Protein AF-A0A7C5VNW5-F1 (afdb_monomer_lite)

Secondary structure (DSSP, 8-state):
--S-------S-----PPP---TTHHHHHHHHT--B-TTSSBPPSBTTTBSSB-SSTT-B--GGGTSS--HHHHHHHHHHHHHHHHHHHHH--

Structure (mmCIF, N/CA/C/O backbone):
data_AF-A0A7C5VNW5-F1
#
_entry.id   AF-A0A7C5VNW5-F1
#
loop_
_atom_site.group_PDB
_atom_site.id
_atom_site.type_symbol
_atom_site.label_atom_id
_atom_site.label_alt_id
_atom_site.label_comp_id
_atom_site.label_asym_id
_atom_site.label_entity_id
_atom_site.label_seq_id
_atom_site.pdbx_PDB_ins_code
_atom_site.Cartn_x
_atom_site.Cartn_y
_atom_site.Cartn_z
_atom_site.occupancy
_atom_site.B_iso_or_equiv
_atom_site.auth_seq_id
_atom_site.auth_comp_id
_atom_site.auth_asym_id
_atom_site.auth_atom_id
_atom_site.pdbx_PDB_model_num
ATOM 1 N N . MET A 1 1 ? -21.887 23.173 25.496 1.00 55.41 1 MET A N 1
ATOM 2 C CA . MET A 1 1 ? -22.259 21.752 25.309 1.00 55.41 1 MET A CA 1
ATOM 3 C C . MET A 1 1 ? -21.020 20.873 25.089 1.00 55.4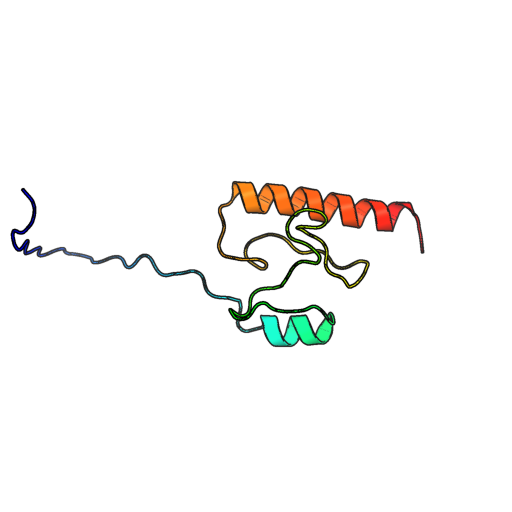1 1 MET A C 1
ATOM 5 O O . MET A 1 1 ? -20.972 20.091 24.157 1.00 55.41 1 MET A O 1
ATOM 9 N N . LEU A 1 2 ? -19.999 20.987 25.943 1.00 65.69 2 LEU A N 1
ATOM 10 C CA . LEU A 1 2 ? -18.842 20.081 25.977 1.00 65.69 2 LEU A CA 1
ATOM 11 C C . LEU A 1 2 ? -18.673 19.653 27.442 1.00 65.69 2 LEU A C 1
ATOM 13 O O . LEU A 1 2 ? -18.908 20.486 28.319 1.00 65.69 2 LEU A O 1
ATOM 17 N N . LYS A 1 3 ? -18.264 18.399 27.690 1.00 77.56 3 LYS A N 1
ATOM 18 C CA . LYS A 1 3 ? -18.115 17.756 29.021 1.00 77.56 3 LYS A CA 1
ATOM 19 C C . LYS A 1 3 ? -19.399 17.280 29.719 1.00 77.56 3 LYS A C 1
ATOM 21 O O . LYS A 1 3 ? -19.415 17.165 30.940 1.00 77.56 3 LYS A O 1
ATOM 26 N N . GLN A 1 4 ? -20.458 16.990 28.973 1.00 85.88 4 GLN A N 1
ATOM 27 C CA . GLN A 1 4 ? -21.566 16.192 29.503 1.00 85.88 4 GLN A CA 1
ATOM 28 C C . GLN A 1 4 ? -21.417 14.750 29.036 1.00 85.88 4 GLN A C 1
ATOM 30 O O . GLN A 1 4 ? -21.002 14.504 27.905 1.00 85.88 4 GLN A O 1
ATOM 35 N N . GLU A 1 5 ? -21.735 13.821 29.928 1.00 89.19 5 GLU A N 1
ATOM 36 C CA . GLU A 1 5 ? -21.857 12.413 29.588 1.00 89.19 5 GLU A CA 1
ATOM 37 C C . GLU A 1 5 ? -23.074 12.233 28.676 1.00 89.19 5 GLU A C 1
ATOM 39 O O . GLU A 1 5 ? -24.158 12.743 28.966 1.00 89.19 5 GLU A O 1
ATOM 44 N N . VAL A 1 6 ? -22.873 11.565 27.543 1.00 91.19 6 VAL A N 1
ATOM 45 C CA . VAL A 1 6 ? -23.929 11.268 26.574 1.00 91.19 6 VAL A CA 1
ATOM 46 C C . VAL A 1 6 ? -24.111 9.758 26.565 1.00 91.19 6 VAL A C 1
ATOM 48 O O . VAL A 1 6 ? -23.182 9.030 26.226 1.00 91.19 6 VAL A O 1
ATOM 51 N N . GLN A 1 7 ? -25.301 9.298 26.944 1.00 92.75 7 GLN A N 1
ATOM 52 C CA . GLN A 1 7 ? -25.703 7.901 26.816 1.00 92.75 7 GLN A CA 1
ATOM 53 C C . GLN A 1 7 ? -26.542 7.746 25.549 1.00 92.75 7 GLN A C 1
ATOM 55 O O . GLN A 1 7 ? -27.427 8.558 25.281 1.00 92.75 7 GLN A O 1
ATOM 60 N N . LEU A 1 8 ? -26.226 6.728 24.752 1.00 93.81 8 LEU A N 1
ATOM 61 C CA . LEU A 1 8 ? -26.906 6.399 23.504 1.00 93.81 8 LEU A CA 1
ATOM 62 C C . LEU A 1 8 ? -27.275 4.914 23.539 1.00 93.81 8 LEU A C 1
ATOM 64 O O . LEU A 1 8 ? -26.459 4.095 23.957 1.00 93.81 8 LEU A O 1
ATOM 68 N N . GLU A 1 9 ? -28.462 4.574 23.045 1.00 96.50 9 GLU A N 1
ATOM 69 C CA . GLU A 1 9 ? -28.945 3.195 22.890 1.00 96.50 9 GLU A CA 1
ATOM 70 C C . GLU A 1 9 ? -29.173 2.903 21.396 1.00 96.50 9 GLU A C 1
ATOM 72 O O . GLU A 1 9 ? -30.312 2.903 20.932 1.00 96.50 9 GLU A O 1
ATOM 77 N N . PRO A 1 10 ? -28.105 2.767 20.587 1.00 95.88 10 PRO A N 1
ATOM 78 C CA . PRO A 1 10 ? -28.262 2.539 19.158 1.00 95.88 10 PRO A CA 1
ATOM 79 C C . PRO A 1 10 ? -28.635 1.081 18.866 1.00 95.88 10 PRO A C 1
ATOM 81 O O . PRO A 1 10 ? -28.127 0.164 19.509 1.00 95.88 10 PRO A O 1
ATOM 84 N N . ASP A 1 11 ? -29.421 0.858 17.812 1.00 98.12 11 ASP A N 1
ATOM 85 C CA . ASP A 1 11 ? -29.674 -0.495 17.295 1.00 98.12 11 ASP A CA 1
ATOM 86 C C . ASP A 1 11 ? -28.397 -1.142 16.726 1.00 98.12 11 ASP A C 1
ATOM 88 O O . ASP A 1 11 ? -28.220 -2.359 16.780 1.00 98.12 11 ASP A O 1
ATOM 92 N N . TYR A 1 12 ? -27.482 -0.319 16.193 1.00 97.31 12 TYR A N 1
ATOM 93 C CA . TYR A 1 12 ? -26.212 -0.754 15.615 1.00 97.31 12 TYR A CA 1
ATOM 94 C C . TYR A 1 12 ? -25.061 0.183 15.968 1.00 97.31 12 TYR A C 1
ATOM 96 O O . TYR A 1 12 ? -25.191 1.407 15.943 1.00 97.31 12 TYR A O 1
ATOM 104 N N . VAL A 1 13 ? -23.888 -0.408 16.188 1.00 96.00 13 VAL A N 1
ATOM 105 C CA . VAL A 1 13 ? -22.617 0.308 16.312 1.00 96.00 13 VAL A CA 1
ATOM 106 C C . VAL A 1 13 ? -21.708 -0.142 15.179 1.00 96.00 13 VAL A C 1
ATOM 108 O O . VAL A 1 13 ? -21.339 -1.313 15.098 1.00 96.00 13 VAL A O 1
ATOM 111 N N . VAL A 1 14 ? -21.352 0.788 14.293 1.00 96.88 14 VAL A N 1
ATOM 112 C CA . VAL A 1 14 ? -20.445 0.518 13.173 1.00 96.88 14 VAL A CA 1
ATOM 113 C C . VAL A 1 14 ? -19.050 1.007 13.533 1.00 96.88 14 VAL A C 1
ATOM 115 O O . VAL A 1 14 ? -18.844 2.189 13.803 1.00 96.88 14 VAL A O 1
ATOM 118 N N . LEU A 1 15 ? -18.088 0.087 13.524 1.00 97.44 15 LEU A N 1
ATOM 119 C CA . LEU A 1 15 ? -16.685 0.403 13.750 1.00 97.44 15 LEU A CA 1
ATOM 120 C C . LEU A 1 15 ? -16.004 0.762 12.426 1.00 97.44 15 LEU A C 1
ATOM 122 O O . LEU A 1 15 ? -15.873 -0.083 11.541 1.00 97.44 15 LEU A O 1
ATOM 126 N N . SER A 1 16 ? -15.504 1.990 12.319 1.00 96.75 16 SER A N 1
ATOM 127 C CA . SER A 1 16 ? -14.591 2.386 11.241 1.00 96.75 16 SER A CA 1
ATOM 128 C C . SER A 1 16 ? -13.200 1.816 11.515 1.00 96.75 16 SER A C 1
ATOM 130 O O . SER A 1 16 ? -12.389 2.429 12.208 1.00 96.75 16 SER A O 1
ATOM 132 N N . VAL A 1 17 ? -12.951 0.604 11.020 1.00 96.50 17 VAL A N 1
ATOM 133 C CA . VAL A 1 17 ? -11.674 -0.097 11.205 1.00 96.50 17 VAL A CA 1
ATOM 134 C C . VAL A 1 17 ? -10.552 0.530 10.376 1.00 96.50 17 VAL A C 1
ATOM 136 O O . VAL A 1 17 ? -10.781 1.088 9.305 1.00 96.50 17 VAL A O 1
ATOM 139 N N . ALA A 1 18 ? -9.323 0.410 10.874 1.00 94.62 18 ALA A N 1
ATOM 140 C CA . ALA A 1 18 ? -8.133 0.847 10.157 1.00 94.62 18 ALA A CA 1
ATOM 141 C C . ALA A 1 18 ? -7.750 -0.132 9.034 1.00 94.62 18 ALA A C 1
ATOM 143 O O . ALA A 1 18 ? -7.947 -1.343 9.149 1.00 94.62 18 ALA A O 1
ATOM 144 N N . THR A 1 19 ? -7.126 0.394 7.981 1.00 95.81 19 THR A N 1
ATOM 145 C CA . THR A 1 19 ? -6.471 -0.412 6.945 1.00 95.81 19 THR A CA 1
ATOM 146 C C . THR A 1 19 ? -5.114 -0.901 7.450 1.00 95.81 19 THR A C 1
ATOM 148 O O . THR A 1 19 ? -4.287 -0.104 7.889 1.00 95.81 19 THR A O 1
ATOM 151 N N . ILE A 1 20 ? -4.875 -2.208 7.353 1.00 97.06 20 ILE A N 1
ATOM 152 C CA . ILE A 1 20 ? -3.621 -2.876 7.737 1.00 97.06 20 ILE A CA 1
ATOM 153 C C . ILE A 1 20 ? -2.912 -3.430 6.488 1.00 97.06 20 ILE A C 1
ATOM 155 O O . ILE A 1 20 ? -3.578 -3.629 5.466 1.00 97.06 20 ILE A O 1
ATOM 159 N N . PRO A 1 21 ? -1.587 -3.678 6.521 1.00 97.81 21 PRO A N 1
ATOM 160 C CA . PRO A 1 21 ? -0.893 -4.292 5.391 1.00 97.81 21 PRO A CA 1
ATOM 161 C C . PRO A 1 21 ? -1.445 -5.688 5.085 1.00 97.81 21 PRO A C 1
ATOM 163 O O . PRO A 1 21 ? -1.931 -6.398 5.969 1.00 97.81 21 PRO A O 1
ATOM 166 N N . ASN A 1 22 ? -1.323 -6.112 3.828 1.00 97.69 22 ASN A N 1
ATOM 167 C CA . ASN A 1 22 ? -1.687 -7.468 3.440 1.00 97.69 22 ASN A CA 1
ATOM 168 C C . ASN A 1 22 ? -0.735 -8.471 4.136 1.00 97.69 22 ASN A C 1
ATOM 170 O O . ASN A 1 22 ? 0.482 -8.270 4.085 1.00 97.69 22 ASN A O 1
ATOM 174 N N . PRO A 1 23 ? -1.246 -9.546 4.773 1.00 97.44 23 PRO A N 1
ATOM 175 C CA . PRO A 1 23 ? -0.417 -10.537 5.468 1.00 97.44 23 PRO A CA 1
ATOM 176 C C . PRO A 1 23 ? 0.652 -11.193 4.576 1.00 97.44 23 PRO A C 1
ATOM 178 O O . PRO A 1 23 ? 1.697 -11.610 5.076 1.00 97.44 23 PRO A O 1
ATOM 181 N N . ASP A 1 24 ? 0.439 -11.226 3.258 1.00 98.00 24 ASP A N 1
ATOM 182 C CA . ASP A 1 24 ? 1.390 -11.766 2.284 1.00 98.00 24 ASP A CA 1
ATOM 183 C C . ASP A 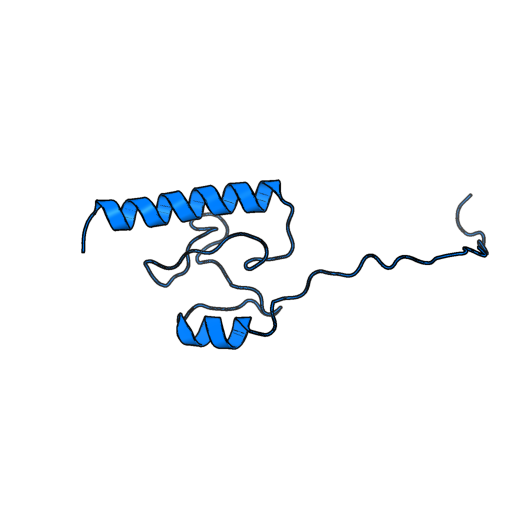1 24 ? 2.524 -10.797 1.910 1.00 98.00 24 ASP A C 1
ATOM 185 O O . ASP A 1 24 ? 3.472 -11.208 1.232 1.00 98.00 24 ASP A O 1
ATOM 189 N N . ASN A 1 25 ? 2.481 -9.532 2.354 1.00 98.25 25 ASN A N 1
ATOM 190 C CA . ASN A 1 25 ? 3.463 -8.511 1.973 1.00 98.25 25 ASN A CA 1
ATOM 191 C C . ASN A 1 25 ? 4.899 -8.947 2.257 1.00 98.25 25 ASN A C 1
ATOM 193 O O . ASN A 1 25 ? 5.772 -8.712 1.430 1.00 98.25 25 ASN A O 1
ATOM 197 N N . LYS A 1 26 ? 5.152 -9.634 3.379 1.00 98.25 26 LYS A N 1
ATOM 198 C CA . LYS A 1 26 ? 6.493 -10.135 3.714 1.00 98.25 26 LYS A CA 1
ATOM 199 C C . LYS A 1 26 ? 7.012 -11.131 2.672 1.00 98.25 26 LYS A C 1
ATOM 201 O O . LYS A 1 26 ? 8.124 -10.978 2.179 1.00 98.25 26 LYS A O 1
ATOM 206 N N . ARG A 1 27 ? 6.185 -12.109 2.294 1.00 98.44 27 ARG A N 1
ATOM 207 C CA . ARG A 1 27 ? 6.527 -13.118 1.280 1.00 98.44 27 ARG A CA 1
ATOM 208 C C . ARG A 1 27 ? 6.775 -12.470 -0.084 1.00 98.44 27 ARG A C 1
ATOM 210 O O . ARG A 1 27 ? 7.715 -12.836 -0.782 1.00 98.44 27 ARG A O 1
ATOM 217 N N . ILE A 1 28 ? 5.932 -11.511 -0.465 1.00 97.81 28 ILE A N 1
ATOM 218 C CA . ILE A 1 28 ? 6.050 -10.792 -1.741 1.00 97.81 28 ILE A CA 1
ATOM 219 C C . ILE A 1 28 ? 7.305 -9.908 -1.750 1.00 97.81 28 ILE A C 1
ATOM 221 O O . ILE A 1 28 ? 8.035 -9.900 -2.738 1.00 97.81 28 ILE A O 1
ATOM 225 N N . ALA A 1 29 ? 7.587 -9.216 -0.646 1.00 97.94 29 ALA A N 1
ATOM 226 C CA . ALA A 1 29 ? 8.776 -8.388 -0.477 1.00 97.94 29 ALA A CA 1
ATOM 227 C C . ALA A 1 29 ? 10.069 -9.198 -0.617 1.00 97.94 29 ALA A C 1
ATOM 229 O O . ALA A 1 29 ? 10.978 -8.780 -1.330 1.00 97.94 29 ALA A O 1
ATOM 230 N N . GLU A 1 30 ? 10.129 -10.383 -0.006 1.00 97.25 30 GLU A N 1
ATOM 231 C CA . GLU A 1 30 ? 11.260 -11.308 -0.142 1.00 97.25 30 GLU A CA 1
ATOM 232 C C . GLU A 1 30 ? 11.419 -11.807 -1.590 1.00 97.25 30 GLU A C 1
ATOM 234 O O . GLU A 1 30 ? 12.532 -11.823 -2.117 1.00 97.25 30 GLU A O 1
ATOM 239 N N . MET A 1 31 ? 10.312 -12.153 -2.259 1.00 96.88 31 MET A N 1
ATOM 240 C CA . MET A 1 31 ? 10.309 -12.629 -3.649 1.00 96.88 31 MET A CA 1
ATOM 24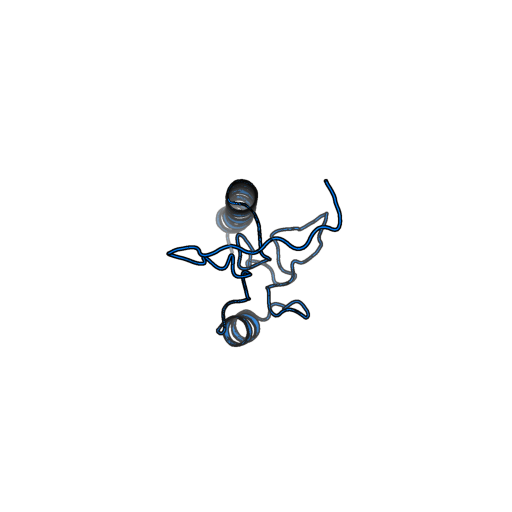1 C C . MET A 1 31 ? 10.788 -11.559 -4.642 1.00 96.88 31 MET A C 1
ATOM 243 O O . MET A 1 31 ? 11.575 -11.861 -5.538 1.00 96.88 31 MET A O 1
ATOM 247 N N . LEU A 1 32 ? 10.327 -10.316 -4.478 1.00 96.00 32 LEU A N 1
ATOM 248 C CA . LEU A 1 32 ? 10.662 -9.184 -5.351 1.00 96.00 32 LEU A CA 1
ATOM 249 C C . LEU A 1 32 ? 11.918 -8.423 -4.898 1.00 96.00 32 LEU A C 1
ATOM 251 O O . LEU A 1 32 ? 12.369 -7.517 -5.595 1.00 96.00 32 LEU A O 1
ATOM 255 N N . LYS A 1 33 ? 12.490 -8.788 -3.743 1.00 95.81 33 LYS A N 1
ATOM 256 C CA . LYS A 1 33 ? 13.625 -8.110 -3.096 1.00 95.81 33 LYS A CA 1
ATOM 257 C C . LYS A 1 33 ? 13.380 -6.610 -2.894 1.00 95.81 33 LYS A C 1
ATOM 259 O O . LYS A 1 33 ? 14.252 -5.791 -3.175 1.00 95.81 33 LYS A O 1
ATOM 264 N N . VAL A 1 34 ? 12.195 -6.253 -2.407 1.00 97.00 34 VAL A N 1
ATOM 265 C CA . VAL A 1 34 ? 11.802 -4.861 -2.134 1.00 97.00 34 VAL A CA 1
ATOM 266 C C . VAL A 1 34 ? 11.597 -4.628 -0.635 1.00 97.00 34 VAL A C 1
ATOM 268 O O . VAL A 1 34 ? 11.208 -5.554 0.079 1.00 97.00 34 VAL A O 1
ATOM 271 N N . PRO A 1 35 ? 11.874 -3.420 -0.117 1.00 97.19 35 PRO A N 1
ATOM 272 C CA . PRO A 1 35 ? 11.759 -3.147 1.309 1.00 97.19 35 PRO A CA 1
ATOM 273 C C . PRO A 1 35 ? 10.303 -2.967 1.758 1.00 97.19 35 PRO A C 1
ATOM 275 O O . PRO A 1 35 ? 9.439 -2.523 0.999 1.00 97.19 35 PRO A O 1
ATOM 278 N N . LEU A 1 36 ? 10.061 -3.247 3.040 1.00 98.25 36 LEU A N 1
ATOM 279 C CA . LEU A 1 36 ? 8.837 -2.871 3.743 1.00 98.25 36 LEU A CA 1
ATOM 280 C C . LEU A 1 36 ? 9.118 -1.748 4.751 1.00 98.25 36 LEU A C 1
ATOM 282 O O . LEU A 1 36 ? 10.222 -1.631 5.288 1.00 98.25 36 LEU A O 1
ATOM 286 N N . THR A 1 37 ? 8.101 -0.942 5.040 1.00 97.50 37 THR A N 1
ATOM 287 C CA . THR A 1 37 ? 8.072 -0.014 6.170 1.00 97.50 37 THR A CA 1
ATOM 288 C C . THR A 1 37 ? 7.993 -0.787 7.491 1.00 97.50 37 THR A C 1
ATOM 290 O O . THR A 1 37 ? 7.726 -1.991 7.523 1.00 97.50 37 THR A O 1
ATOM 293 N N . LYS A 1 38 ? 8.177 -0.087 8.617 1.00 97.12 38 LYS A N 1
ATOM 294 C CA . LYS A 1 38 ? 8.011 -0.681 9.958 1.00 97.12 38 LYS A CA 1
ATOM 295 C C . LYS A 1 38 ? 6.596 -1.215 10.198 1.00 97.12 38 LYS A C 1
ATOM 297 O O . LYS A 1 38 ? 6.434 -2.149 10.975 1.00 97.12 38 LYS A O 1
ATOM 302 N N . ASP A 1 39 ? 5.615 -0.648 9.502 1.00 96.19 39 ASP A N 1
ATOM 303 C CA . ASP A 1 39 ? 4.204 -1.015 9.599 1.00 96.19 39 ASP A CA 1
ATOM 304 C C . ASP A 1 39 ? 3.814 -2.132 8.619 1.00 96.19 39 ASP A C 1
ATOM 306 O O . ASP A 1 39 ? 2.653 -2.518 8.578 1.00 96.19 39 ASP A O 1
ATOM 310 N N . GLY A 1 40 ? 4.755 -2.661 7.824 1.00 97.69 40 GLY A N 1
ATOM 311 C CA . GLY A 1 40 ? 4.535 -3.805 6.930 1.00 97.69 40 GLY A CA 1
ATOM 312 C C . GLY A 1 40 ? 3.976 -3.469 5.541 1.00 97.69 40 GLY A C 1
ATOM 313 O O . GLY A 1 40 ? 3.632 -4.382 4.786 1.00 97.69 40 GLY A O 1
ATOM 314 N N . PHE A 1 41 ? 3.891 -2.188 5.181 1.00 98.25 41 PHE A N 1
ATOM 315 C CA . PHE A 1 41 ? 3.595 -1.751 3.810 1.00 98.25 41 PHE A CA 1
ATOM 316 C C . PHE A 1 41 ? 4.866 -1.692 2.968 1.00 98.25 41 PHE A C 1
ATOM 318 O O . PHE A 1 41 ? 5.963 -1.709 3.512 1.00 98.25 41 PHE A O 1
ATOM 325 N N . PHE A 1 42 ? 4.746 -1.614 1.649 1.00 98.19 42 PHE A N 1
ATOM 326 C CA . PHE A 1 42 ? 5.912 -1.475 0.782 1.00 98.19 42 PHE A CA 1
ATOM 327 C C . PHE A 1 42 ? 6.520 -0.077 0.872 1.00 98.19 42 PHE A C 1
ATOM 329 O O . PHE A 1 42 ? 5.794 0.914 0.892 1.00 98.19 42 PHE A O 1
ATOM 336 N N . LEU A 1 43 ? 7.851 -0.008 0.926 1.00 97.50 43 LEU A N 1
ATOM 337 C CA . LEU A 1 43 ? 8.594 1.245 1.027 1.00 97.50 43 LEU A CA 1
ATOM 338 C C . LEU A 1 43 ? 9.110 1.666 -0.353 1.00 97.50 43 LEU A C 1
ATOM 340 O O . LEU A 1 43 ? 9.849 0.923 -1.001 1.00 97.50 43 LEU A O 1
ATOM 344 N N . GLU A 1 44 ? 8.736 2.866 -0.779 1.00 97.06 44 GLU A N 1
ATOM 345 C CA . GLU A 1 44 ? 9.180 3.465 -2.033 1.00 97.06 44 GLU A CA 1
ATOM 346 C C . GLU A 1 44 ? 10.677 3.821 -2.025 1.00 97.06 44 GLU A C 1
ATOM 348 O O . GLU A 1 44 ? 11.328 3.922 -0.982 1.00 97.06 44 GLU A O 1
ATOM 353 N N . ALA A 1 45 ? 11.232 4.078 -3.208 1.00 96.44 45 ALA A N 1
ATOM 354 C CA . ALA A 1 45 ? 12.631 4.442 -3.375 1.00 96.44 45 ALA A CA 1
ATOM 355 C C . ALA A 1 45 ? 12.961 5.811 -2.766 1.00 96.44 45 ALA A C 1
ATOM 357 O O . ALA A 1 45 ? 14.004 5.961 -2.122 1.00 96.44 45 ALA A O 1
ATOM 358 N N . HIS A 1 46 ? 12.117 6.822 -3.008 1.00 95.44 46 HIS A N 1
ATOM 359 C CA . HIS A 1 46 ? 12.273 8.155 -2.427 1.00 95.44 46 HIS A CA 1
ATOM 360 C C . HIS A 1 46 ? 10.968 8.962 -2.483 1.00 95.44 46 HIS A C 1
ATOM 362 O O . HIS A 1 46 ? 10.539 9.365 -3.566 1.00 95.44 46 HIS A O 1
ATOM 368 N N . MET A 1 47 ? 10.428 9.334 -1.319 1.00 91.56 47 MET A N 1
ATOM 369 C CA . MET A 1 47 ? 9.125 9.999 -1.140 1.00 91.56 47 MET A CA 1
ATOM 370 C C . MET A 1 47 ? 8.826 11.180 -2.087 1.00 91.56 47 MET A C 1
ATOM 372 O O . MET A 1 47 ? 7.675 11.406 -2.437 1.00 91.56 47 MET A O 1
ATOM 376 N N . LYS A 1 48 ? 9.837 11.962 -2.501 1.00 91.88 48 LYS A N 1
ATOM 377 C CA . LYS A 1 48 ? 9.639 13.133 -3.387 1.00 91.88 48 LYS A CA 1
ATOM 378 C C . LYS A 1 48 ? 10.025 12.929 -4.847 1.00 91.88 48 LYS A C 1
ATOM 380 O O . LYS A 1 48 ? 9.485 13.605 -5.709 1.00 91.88 48 LYS A O 1
ATOM 385 N N . LEU A 1 49 ? 11.025 12.091 -5.103 1.00 94.06 49 LEU A N 1
ATOM 386 C CA . LEU A 1 49 ? 11.666 12.019 -6.425 1.00 94.06 49 LEU A CA 1
ATOM 387 C C . LEU A 1 49 ? 11.210 10.788 -7.196 1.00 94.06 49 LEU A C 1
ATOM 389 O O . LEU A 1 49 ? 11.171 10.817 -8.416 1.00 94.06 49 LEU A O 1
ATOM 393 N N . ARG A 1 50 ? 10.889 9.719 -6.466 1.00 93.12 50 ARG A N 1
ATOM 394 C CA . ARG A 1 50 ? 10.547 8.400 -6.985 1.00 93.12 50 ARG A CA 1
ATOM 395 C C . ARG A 1 50 ? 9.483 7.768 -6.078 1.00 93.12 50 ARG A C 1
ATOM 397 O O . ARG A 1 50 ? 9.779 6.810 -5.362 1.00 93.12 50 ARG A O 1
ATOM 404 N N . PRO A 1 51 ? 8.281 8.374 -5.997 1.00 94.31 51 PRO A N 1
ATOM 405 C CA . PRO A 1 51 ? 7.258 7.988 -5.023 1.00 94.31 51 PRO A CA 1
ATOM 406 C C . PRO A 1 51 ? 6.535 6.679 -5.373 1.00 94.31 51 PRO A C 1
ATOM 408 O O . PRO A 1 51 ? 5.799 6.160 -4.539 1.00 94.31 51 PRO A O 1
ATOM 411 N N . VAL A 1 52 ? 6.709 6.175 -6.599 1.00 96.69 52 VAL A N 1
ATOM 412 C CA . VAL A 1 52 ? 6.100 4.930 -7.098 1.00 96.69 52 VAL A CA 1
ATOM 413 C C . VAL A 1 52 ? 7.134 3.889 -7.515 1.00 96.69 52 VAL A C 1
ATOM 415 O O . VAL A 1 52 ? 6.760 2.802 -7.933 1.00 96.69 52 VAL A O 1
ATOM 418 N N . ASP A 1 53 ? 8.425 4.192 -7.401 1.00 96.00 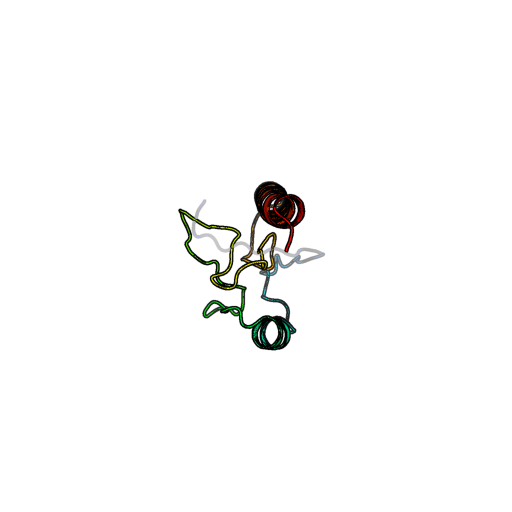53 ASP A N 1
ATOM 419 C CA . ASP A 1 53 ? 9.481 3.252 -7.772 1.00 96.00 53 ASP A CA 1
ATOM 420 C C . ASP A 1 53 ? 9.973 2.507 -6.539 1.00 96.00 53 ASP A C 1
ATOM 422 O O . ASP A 1 53 ? 9.950 3.034 -5.421 1.00 96.00 53 ASP A O 1
ATOM 426 N N . PHE A 1 54 ? 10.508 1.311 -6.750 1.00 96.31 54 PHE A N 1
ATOM 427 C CA . PHE A 1 54 ? 11.431 0.702 -5.802 1.00 96.31 54 PHE A CA 1
ATOM 428 C C . PHE A 1 54 ? 12.882 1.026 -6.168 1.00 96.31 54 PHE A C 1
ATOM 430 O O . PHE A 1 54 ? 13.183 1.553 -7.233 1.00 96.31 54 PHE A O 1
ATOM 437 N N . GLN A 1 55 ? 13.812 0.726 -5.256 1.00 90.81 55 GLN A N 1
ATOM 438 C CA . GLN A 1 55 ? 15.243 0.732 -5.597 1.00 90.81 55 GLN A CA 1
ATOM 439 C C . GLN A 1 55 ? 15.603 -0.412 -6.560 1.00 90.81 55 GLN A C 1
ATOM 441 O O . GLN A 1 55 ? 16.657 -0.378 -7.181 1.00 90.81 55 GLN A O 1
ATOM 446 N N . THR A 1 56 ? 14.741 -1.428 -6.652 1.00 90.50 56 THR A N 1
ATOM 447 C CA . THR A 1 56 ? 14.821 -2.507 -7.634 1.00 90.50 56 THR A CA 1
ATOM 448 C C . THR A 1 56 ? 14.215 -2.032 -8.949 1.00 90.50 56 THR A C 1
ATOM 450 O O . THR A 1 56 ? 13.015 -1.761 -9.006 1.00 90.50 56 THR A O 1
ATOM 453 N N . ASP A 1 57 ? 15.033 -1.965 -9.996 1.00 89.31 57 ASP A N 1
ATOM 454 C CA . ASP A 1 57 ? 14.582 -1.550 -11.324 1.00 89.31 57 ASP A CA 1
ATOM 455 C C . ASP A 1 57 ? 13.503 -2.492 -11.879 1.00 89.31 57 ASP A C 1
ATOM 457 O O . ASP A 1 57 ? 13.513 -3.704 -11.641 1.00 89.31 57 ASP A O 1
ATOM 461 N N . GLY A 1 58 ? 12.545 -1.927 -12.616 1.00 91.06 58 GLY A N 1
ATOM 462 C CA . GLY A 1 58 ? 11.437 -2.678 -13.213 1.00 91.06 58 GLY A CA 1
ATOM 463 C C . GLY A 1 58 ? 10.321 -3.077 -12.245 1.00 91.06 58 GLY A C 1
ATOM 464 O O . GLY A 1 58 ? 9.356 -3.713 -12.670 1.00 91.06 58 GLY A O 1
ATOM 465 N N . VAL A 1 59 ? 10.410 -2.701 -10.964 1.00 95.25 59 VAL A N 1
ATOM 466 C CA . VAL A 1 59 ? 9.357 -2.941 -9.970 1.00 95.25 59 VAL A CA 1
ATOM 467 C C . VAL A 1 59 ? 8.791 -1.605 -9.495 1.00 95.25 59 VAL A C 1
ATOM 469 O O . VAL A 1 59 ? 9.524 -0.725 -9.044 1.00 95.25 59 VAL A O 1
ATOM 472 N N . PHE A 1 60 ? 7.465 -1.479 -9.550 1.00 96.44 60 PHE A N 1
ATOM 473 C CA . PHE A 1 60 ? 6.738 -0.258 -9.203 1.00 96.44 60 PHE A CA 1
ATOM 474 C C . PHE A 1 60 ? 5.690 -0.519 -8.117 1.00 96.44 60 PHE A C 1
ATOM 476 O O . PHE A 1 60 ? 5.228 -1.646 -7.918 1.00 96.44 60 PHE A O 1
ATOM 483 N N . LEU A 1 61 ? 5.300 0.544 -7.425 1.00 96.88 61 LEU A N 1
ATOM 484 C CA . LEU A 1 61 ? 4.435 0.558 -6.257 1.00 96.88 61 LEU A CA 1
ATOM 485 C C . LEU A 1 61 ? 3.268 1.525 -6.463 1.00 96.88 61 LEU A C 1
ATOM 487 O O .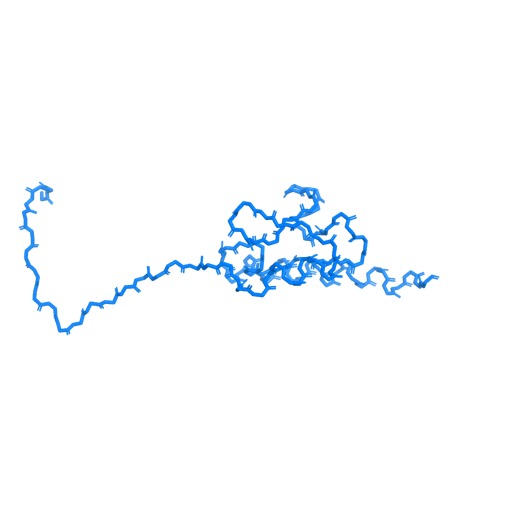 LEU A 1 61 ? 3.460 2.686 -6.818 1.00 96.88 61 LEU A O 1
ATOM 491 N N . TRP A 1 62 ? 2.049 1.072 -6.177 1.00 97.06 62 TRP A N 1
ATOM 492 C CA . TRP A 1 62 ? 0.860 1.919 -6.217 1.00 97.06 62 TRP A CA 1
ATOM 493 C C . TRP A 1 62 ? -0.236 1.424 -5.270 1.00 97.06 62 TRP A C 1
ATOM 495 O O . TRP A 1 62 ? -0.229 0.281 -4.803 1.00 97.06 62 TRP A O 1
ATOM 505 N N . GLY A 1 63 ? -1.205 2.299 -5.000 1.00 97.38 63 GLY A N 1
ATOM 506 C CA . GLY A 1 63 ? -2.396 1.965 -4.225 1.00 97.38 63 GLY A CA 1
ATOM 507 C C . GLY A 1 63 ? -2.094 1.663 -2.756 1.00 97.38 63 GLY A C 1
ATOM 508 O O . GLY A 1 63 ? -1.059 2.053 -2.212 1.00 97.38 63 GLY A O 1
ATOM 509 N N . MET A 1 64 ? -3.009 0.951 -2.095 1.00 97.00 64 MET A N 1
ATOM 510 C CA . MET A 1 64 ? -2.911 0.668 -0.655 1.00 97.00 64 MET A CA 1
ATOM 511 C C . MET A 1 64 ? -1.774 -0.290 -0.267 1.00 97.00 64 MET A C 1
ATOM 513 O O . MET A 1 64 ? -1.511 -0.472 0.918 1.00 97.00 64 MET A O 1
ATOM 517 N N . ALA A 1 65 ? -1.064 -0.871 -1.240 1.00 96.94 65 ALA A N 1
ATOM 518 C CA . ALA A 1 65 ? 0.172 -1.609 -0.986 1.00 96.94 65 ALA A CA 1
ATOM 519 C C . ALA A 1 65 ? 1.264 -0.704 -0.376 1.00 96.94 65 ALA A C 1
ATOM 521 O O . ALA A 1 65 ? 2.095 -1.175 0.399 1.00 96.94 65 ALA A O 1
ATOM 522 N N . HIS A 1 66 ? 1.233 0.594 -0.696 1.00 97.00 66 HIS A N 1
ATOM 523 C CA . HIS A 1 66 ? 2.163 1.606 -0.184 1.00 97.00 66 HIS A CA 1
ATOM 524 C C . HIS A 1 66 ? 1.783 2.123 1.209 1.00 97.00 66 HIS A C 1
ATOM 526 O O . HIS A 1 66 ? 2.646 2.269 2.066 1.00 97.00 66 HIS A O 1
ATOM 532 N N . SER A 1 67 ? 0.498 2.403 1.438 1.00 96.50 67 SER A N 1
ATOM 533 C CA . SER A 1 67 ? -0.056 2.896 2.710 1.00 96.50 67 SER A CA 1
ATOM 534 C C . SER A 1 67 ? -1.580 3.079 2.601 1.00 96.50 67 SER A C 1
ATOM 536 O O . SER A 1 67 ? -2.098 3.133 1.480 1.00 96.50 67 SER A O 1
ATOM 538 N N . PRO A 1 68 ? -2.324 3.225 3.718 1.00 96.94 68 PRO A N 1
ATOM 539 C CA . PRO A 1 68 ? -3.710 3.688 3.674 1.00 96.94 68 PRO A CA 1
ATOM 540 C C . PRO A 1 68 ? -3.793 5.046 2.968 1.00 96.94 68 PRO A C 1
ATOM 542 O O . PRO A 1 68 ? -3.054 5.967 3.313 1.00 96.94 68 PRO A O 1
ATOM 545 N N . LYS A 1 69 ? -4.672 5.160 1.972 1.00 94.81 69 LYS A N 1
ATOM 546 C CA . LYS A 1 69 ? -4.792 6.347 1.117 1.00 94.81 69 LYS A CA 1
ATOM 547 C C . LYS A 1 69 ? -6.149 6.429 0.444 1.00 94.81 69 LYS A C 1
ATOM 549 O O . LYS A 1 69 ? -6.893 5.443 0.425 1.00 94.81 69 LYS A O 1
ATOM 554 N N . PHE A 1 70 ? -6.445 7.586 -0.132 1.00 96.88 70 PHE A N 1
ATOM 555 C CA . PHE A 1 70 ? -7.672 7.790 -0.883 1.00 96.88 70 PHE A CA 1
ATOM 556 C C . PHE A 1 70 ? -7.599 7.202 -2.301 1.00 96.88 70 PHE A C 1
ATOM 558 O O . PHE A 1 70 ? -6.552 6.781 -2.813 1.00 96.88 70 PHE A O 1
ATOM 565 N N . LEU A 1 71 ? -8.771 7.101 -2.927 1.00 97.25 71 LEU A N 1
ATOM 566 C CA . LEU A 1 71 ? -8.925 6.503 -4.249 1.00 97.25 71 LEU A CA 1
ATOM 567 C C . LEU A 1 71 ? -8.229 7.332 -5.336 1.00 97.25 71 LEU A C 1
ATOM 569 O O . LEU A 1 71 ? -7.563 6.774 -6.202 1.00 97.25 71 LEU A O 1
ATOM 573 N N . ASP A 1 72 ? -8.360 8.651 -5.284 1.00 98.06 72 ASP A N 1
ATOM 574 C CA . ASP A 1 72 ? -7.720 9.599 -6.200 1.00 98.06 72 ASP A CA 1
ATOM 575 C C . ASP A 1 72 ? -6.187 9.529 -6.132 1.00 98.06 72 ASP A C 1
ATOM 577 O O . ASP A 1 72 ? -5.518 9.500 -7.171 1.00 98.06 72 ASP A O 1
ATOM 581 N N . GLU A 1 73 ? -5.626 9.397 -4.930 1.00 96.19 73 GLU A N 1
ATOM 582 C CA . GLU A 1 73 ? -4.193 9.151 -4.734 1.00 96.19 73 GLU A CA 1
ATOM 583 C C . GLU A 1 73 ? -3.766 7.805 -5.336 1.00 96.19 73 GLU A C 1
ATOM 585 O O . GLU A 1 73 ? -2.736 7.711 -6.008 1.00 96.19 73 GLU A O 1
ATOM 590 N N . SER A 1 74 ? -4.580 6.762 -5.142 1.00 97.56 74 SER A N 1
ATOM 591 C CA . SER A 1 74 ? -4.322 5.427 -5.698 1.00 97.56 74 SER A CA 1
ATOM 592 C C . SER A 1 74 ? -4.328 5.428 -7.226 1.00 97.56 74 SER A C 1
ATOM 594 O O . SER A 1 74 ? -3.450 4.818 -7.835 1.00 97.56 74 SER A O 1
ATOM 596 N N . ILE A 1 75 ? -5.280 6.135 -7.845 1.00 98.31 75 ILE A N 1
ATOM 597 C CA . ILE A 1 75 ? -5.367 6.301 -9.303 1.00 98.31 75 ILE A CA 1
ATOM 598 C C . ILE A 1 75 ? -4.147 7.066 -9.817 1.00 98.31 75 ILE A C 1
ATOM 600 O O . ILE A 1 75 ? -3.510 6.640 -10.778 1.00 98.31 75 ILE A O 1
ATOM 604 N N . SER A 1 76 ? -3.781 8.160 -9.149 1.00 97.12 76 SER A N 1
ATOM 605 C CA . SER A 1 76 ? -2.627 8.975 -9.538 1.00 97.12 76 SER A CA 1
ATOM 606 C C . SER A 1 76 ? -1.324 8.167 -9.500 1.00 97.12 76 SER A C 1
ATOM 608 O O . SER A 1 76 ? -0.538 8.217 -10.448 1.00 97.12 76 SER A O 1
ATOM 610 N N . GLN A 1 77 ? -1.116 7.358 -8.453 1.00 97.19 77 GLN A N 1
ATOM 611 C CA . GLN A 1 77 ? 0.031 6.448 -8.375 1.00 97.19 77 GLN A CA 1
ATOM 612 C C . GLN A 1 77 ? -0.013 5.347 -9.437 1.00 97.19 77 GLN A C 1
ATOM 614 O O . GLN A 1 77 ? 1.027 5.029 -10.006 1.00 97.19 77 GLN A O 1
ATOM 619 N N . ALA A 1 78 ? -1.187 4.777 -9.722 1.00 98.00 78 ALA A N 1
ATOM 620 C CA . ALA A 1 78 ? -1.329 3.748 -10.750 1.00 98.00 78 ALA A CA 1
ATOM 621 C C . ALA A 1 78 ? -0.903 4.273 -12.127 1.00 98.00 78 ALA A C 1
ATOM 623 O O . ALA A 1 78 ? -0.155 3.603 -12.835 1.00 98.00 78 ALA A O 1
ATOM 624 N N . CYS A 1 79 ? -1.321 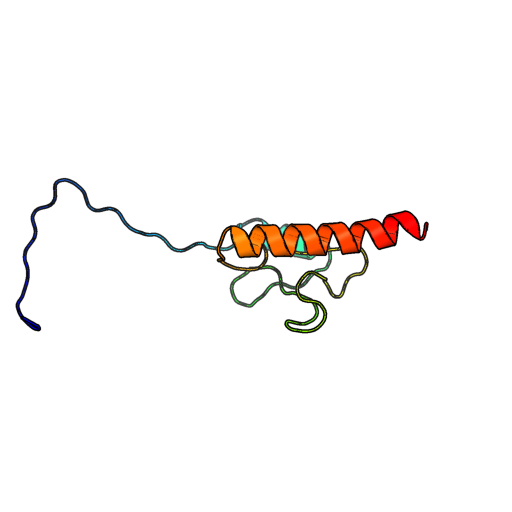5.493 -12.480 1.00 98.00 79 CYS A N 1
ATOM 625 C CA . CYS A 1 79 ? -0.913 6.147 -13.722 1.00 98.00 79 CYS A CA 1
ATOM 626 C C . CYS A 1 79 ? 0.604 6.374 -13.780 1.00 98.00 79 CYS A C 1
ATOM 628 O O . CYS A 1 79 ? 1.220 6.101 -14.807 1.00 98.00 79 CYS A O 1
ATOM 630 N N . ALA A 1 80 ? 1.216 6.833 -12.683 1.00 96.56 80 ALA A N 1
ATOM 631 C CA . ALA A 1 80 ? 2.664 7.031 -12.618 1.00 96.56 80 ALA A CA 1
ATOM 632 C C . ALA A 1 80 ? 3.442 5.705 -12.732 1.00 96.56 80 ALA A C 1
ATOM 634 O O . ALA A 1 80 ? 4.397 5.625 -13.500 1.00 96.56 80 ALA A O 1
ATOM 635 N N . ALA A 1 81 ? 3.000 4.653 -12.034 1.00 96.88 81 ALA A N 1
ATOM 636 C CA . ALA A 1 81 ? 3.587 3.315 -12.123 1.00 96.88 81 ALA A CA 1
ATOM 637 C C . ALA A 1 81 ? 3.449 2.721 -13.537 1.00 96.88 81 ALA A C 1
ATOM 639 O O . ALA A 1 81 ? 4.397 2.141 -14.061 1.00 96.88 81 ALA A O 1
ATOM 640 N N . ALA A 1 82 ? 2.290 2.902 -14.179 1.00 97.06 82 ALA A N 1
ATOM 641 C CA . ALA A 1 82 ? 2.057 2.460 -15.551 1.00 97.06 82 ALA A CA 1
ATOM 642 C C . ALA A 1 82 ? 2.947 3.206 -16.556 1.00 97.06 82 ALA A C 1
ATOM 644 O O . ALA A 1 82 ? 3.510 2.573 -17.444 1.00 97.06 82 ALA A O 1
ATOM 645 N N . ALA A 1 83 ? 3.109 4.523 -16.398 1.00 95.31 83 ALA A N 1
ATOM 646 C CA . ALA A 1 83 ? 4.009 5.314 -17.234 1.00 95.31 83 ALA A CA 1
ATOM 647 C C . ALA A 1 83 ? 5.470 4.859 -17.080 1.00 95.31 83 ALA A C 1
ATOM 649 O O . ALA A 1 83 ? 6.143 4.645 -18.082 1.00 95.31 83 ALA A O 1
ATOM 650 N N . GLY A 1 84 ? 5.936 4.638 -15.845 1.00 92.88 84 GLY A N 1
ATOM 651 C CA . GLY A 1 84 ? 7.283 4.117 -15.588 1.00 92.88 84 GLY A CA 1
ATOM 652 C C . GLY A 1 84 ? 7.511 2.734 -16.204 1.00 92.88 84 GLY A C 1
ATOM 653 O O . GLY A 1 84 ? 8.533 2.501 -16.848 1.00 92.88 84 GLY A O 1
ATOM 654 N N . ALA A 1 85 ? 6.537 1.830 -16.071 1.00 94.00 85 ALA A N 1
ATOM 655 C CA . ALA A 1 85 ? 6.605 0.507 -16.684 1.00 94.00 85 ALA A CA 1
ATOM 656 C C . ALA A 1 85 ? 6.604 0.569 -18.222 1.00 94.00 85 ALA A C 1
ATOM 658 O O . ALA A 1 85 ? 7.326 -0.197 -18.858 1.00 94.00 85 ALA A O 1
ATOM 659 N N . ALA A 1 86 ? 5.828 1.478 -18.821 1.00 94.88 86 ALA A N 1
ATOM 660 C CA . ALA A 1 86 ? 5.774 1.654 -20.271 1.00 94.88 86 ALA A CA 1
ATOM 661 C C . ALA A 1 86 ? 7.126 2.095 -20.849 1.00 94.88 86 ALA A C 1
ATOM 663 O O . ALA A 1 86 ? 7.556 1.521 -21.847 1.00 94.88 86 ALA A O 1
ATOM 664 N N . THR A 1 87 ? 7.833 3.019 -20.188 1.00 91.00 87 THR A N 1
ATOM 665 C CA . THR A 1 87 ? 9.176 3.453 -20.614 1.00 91.00 87 THR A CA 1
ATOM 666 C C . THR A 1 87 ? 10.145 2.275 -20.731 1.00 91.00 87 THR A C 1
ATOM 668 O O . THR A 1 87 ? 10.848 2.153 -21.727 1.00 91.00 87 THR A O 1
ATOM 671 N N . ILE A 1 88 ? 10.130 1.353 -19.762 1.00 88.56 88 ILE A N 1
ATOM 672 C CA . ILE A 1 88 ? 10.996 0.160 -19.786 1.00 88.56 88 ILE A CA 1
ATOM 673 C C . ILE A 1 88 ? 10.642 -0.766 -20.958 1.00 88.56 88 ILE A C 1
ATOM 675 O O . ILE A 1 88 ? 11.521 -1.358 -21.577 1.00 88.56 88 ILE A O 1
ATOM 679 N N . VAL A 1 89 ? 9.352 -0.912 -21.270 1.00 86.50 89 VAL A N 1
ATOM 680 C CA . VAL A 1 89 ? 8.898 -1.763 -22.382 1.00 86.50 89 VAL A CA 1
ATOM 681 C C . VAL A 1 89 ? 9.292 -1.170 -23.736 1.00 86.50 89 VAL A C 1
ATOM 683 O O . VAL A 1 89 ? 9.642 -1.920 -24.647 1.00 86.50 89 VAL A O 1
ATOM 686 N N . GLU A 1 90 ? 9.238 0.154 -23.875 1.00 82.62 90 GLU A N 1
ATOM 687 C CA . GLU A 1 90 ? 9.599 0.855 -25.111 1.00 82.62 90 GLU A CA 1
ATOM 688 C C . GLU A 1 90 ? 11.107 0.843 -25.388 1.00 82.62 90 GLU A C 1
ATOM 690 O O . GLU A 1 90 ? 11.507 0.735 -26.548 1.00 82.62 90 GLU A O 1
ATOM 695 N N . GLU A 1 91 ? 11.943 0.915 -24.349 1.00 74.06 91 GLU A N 1
ATOM 696 C CA . GLU A 1 91 ? 13.406 0.928 -24.492 1.00 74.06 91 GLU A CA 1
ATOM 697 C C . GLU A 1 91 ? 13.994 -0.435 -24.914 1.00 74.06 91 GLU A C 1
ATOM 699 O O . GLU A 1 91 ? 15.114 -0.485 -25.423 1.00 74.06 91 GLU A O 1
ATOM 704 N N . GLY A 1 92 ? 13.215 -1.522 -24.824 1.00 62.28 92 GLY A N 1
ATOM 705 C CA . GLY A 1 92 ? 13.671 -2.885 -25.116 1.00 62.28 92 GLY A CA 1
ATOM 706 C C . GLY A 1 92 ? 14.659 -3.423 -24.063 1.00 62.28 92 GLY A C 1
ATOM 707 O O . GLY A 1 92 ? 15.174 -2.658 -23.251 1.00 62.28 92 GLY A O 1
ATOM 708 N N . PRO A 1 93 ? 14.892 -4.750 -24.011 1.00 57.66 93 PRO A N 1
ATOM 709 C CA . PRO A 1 93 ? 15.885 -5.335 -23.108 1.00 57.66 93 PRO A CA 1
ATOM 710 C C . PRO A 1 93 ? 17.328 -4.963 -23.473 1.00 57.66 93 PRO A C 1
ATOM 712 O O . PRO A 1 93 ? 17.616 -4.789 -24.681 1.00 57.66 93 PRO A O 1
#

Sequence (93 aa):
MLKQEVQLEPDYVVLSVATIPNPDNKRIAEMLKVPLTKDGFFLEAHMKLRPVDFQTDGVFLWGMAHSPKFLDESISQACAAAAGAATIVEEGP

pLDDT: mean 93.6, std 8.23, range [55.41, 98.44]

Radius of gyration: 19.23 Å; chains: 1; bounding box: 46×35×55 Å

Foldseek 3Di:
DPPDDDDDDDPDDDDPDDDAADPCLVVVCVVQVFDADPRSATDFCDVPPTVFHTPDPLDTHADCSHHDDDPVRRVVSVVVRVVSNVVDVVVPD